Protein AF-A0AAD0PWZ1-F1 (afdb_monomer_lite)

pLDDT: mean 80.79, std 15.27, range [37.44, 96.31]

Structure (mmCIF, N/CA/C/O backbone):
data_AF-A0AAD0PWZ1-F1
#
_entry.id   AF-A0AAD0PWZ1-F1
#
loop_
_atom_site.group_PDB
_atom_site.id
_atom_site.type_symbol
_atom_site.label_atom_id
_atom_site.label_alt_id
_atom_site.label_comp_id
_atom_site.label_asym_id
_atom_site.label_entity_id
_atom_site.label_seq_id
_atom_site.pdbx_PDB_ins_code
_atom_site.Cartn_x
_atom_site.Cartn_y
_atom_site.Cartn_z
_atom_site.occupancy
_atom_site.B_iso_or_equiv
_atom_site.auth_seq_id
_atom_site.auth_comp_id
_atom_site.auth_asym_id
_atom_site.auth_atom_id
_atom_site.pdbx_PDB_model_num
ATOM 1 N N . MET A 1 1 ? -14.816 -9.059 27.750 1.00 37.44 1 MET A N 1
ATOM 2 C CA . MET A 1 1 ? -15.934 -9.443 26.865 1.00 37.44 1 MET A CA 1
ATOM 3 C C . MET A 1 1 ? -15.613 -8.890 25.492 1.00 37.44 1 MET A C 1
ATOM 5 O O . MET A 1 1 ? -15.480 -7.682 25.377 1.00 37.44 1 MET A O 1
ATOM 9 N N . ILE A 1 2 ? -15.360 -9.753 24.509 1.00 38.03 2 ILE A N 1
ATOM 10 C CA . ILE A 1 2 ? -15.121 -9.330 23.123 1.00 38.03 2 ILE A CA 1
ATOM 11 C C . ILE A 1 2 ? -16.500 -9.028 22.530 1.00 38.03 2 ILE A C 1
ATOM 13 O O . ILE A 1 2 ? -17.381 -9.885 22.586 1.00 38.03 2 ILE A O 1
ATOM 17 N N . ASN A 1 3 ? -16.710 -7.793 22.069 1.00 41.69 3 ASN A N 1
ATOM 18 C CA . ASN A 1 3 ? -17.977 -7.338 21.496 1.00 41.69 3 ASN A CA 1
ATOM 19 C C . ASN A 1 3 ? -18.350 -8.236 20.308 1.00 41.69 3 ASN A C 1
ATOM 21 O O . ASN A 1 3 ? -17.586 -8.331 19.351 1.00 41.69 3 ASN A O 1
ATOM 25 N N . GLN A 1 4 ? -19.523 -8.873 20.357 1.00 45.25 4 GLN A N 1
ATOM 26 C CA . GLN A 1 4 ? -20.020 -9.771 19.302 1.00 45.25 4 GLN A CA 1
ATOM 27 C C . GLN A 1 4 ? -20.173 -9.081 17.931 1.00 45.25 4 GLN A C 1
ATOM 29 O O . GLN A 1 4 ? -20.224 -9.770 16.919 1.00 45.25 4 GLN A O 1
ATOM 34 N N . ALA A 1 5 ? -20.164 -7.744 17.883 1.00 45.22 5 ALA A N 1
ATOM 35 C CA . ALA A 1 5 ? -20.107 -6.967 16.644 1.00 45.22 5 ALA A CA 1
ATOM 36 C C . ALA A 1 5 ? -18.787 -7.164 15.866 1.00 45.22 5 ALA A C 1
ATOM 38 O O . ALA A 1 5 ? -18.806 -7.300 14.651 1.00 45.22 5 ALA A O 1
ATOM 39 N N . VAL A 1 6 ? -17.652 -7.301 16.564 1.00 47.53 6 VAL A N 1
ATOM 40 C CA . VAL A 1 6 ? -16.313 -7.377 15.942 1.00 47.53 6 VAL A CA 1
ATOM 41 C C . VAL A 1 6 ? -16.089 -8.702 15.198 1.00 47.53 6 VAL A C 1
ATOM 43 O O . VAL A 1 6 ? -15.320 -8.763 14.244 1.00 47.53 6 VAL A O 1
ATOM 46 N N . ALA A 1 7 ? -16.771 -9.775 15.610 1.00 48.97 7 ALA A N 1
ATOM 47 C CA . ALA A 1 7 ? -16.702 -11.065 14.922 1.00 48.97 7 ALA A CA 1
ATOM 48 C C . ALA A 1 7 ? -17.534 -11.079 13.625 1.00 48.97 7 ALA A C 1
ATOM 50 O O . ALA A 1 7 ? -17.116 -11.682 12.642 1.00 48.97 7 ALA A O 1
ATOM 51 N N . GLY A 1 8 ? -18.671 -10.371 13.603 1.00 49.88 8 GLY A N 1
ATOM 52 C CA . GLY A 1 8 ? -19.544 -10.295 12.427 1.00 49.88 8 GLY A CA 1
ATOM 53 C C . GLY A 1 8 ? -18.910 -9.550 11.250 1.00 49.88 8 GLY A C 1
ATOM 54 O O . GLY A 1 8 ? -19.079 -9.961 10.102 1.00 49.88 8 GLY A O 1
ATOM 55 N N . ASP A 1 9 ? -18.127 -8.507 11.530 1.00 57.03 9 ASP A N 1
ATOM 56 C CA . ASP A 1 9 ? -17.441 -7.732 10.490 1.00 57.03 9 ASP A CA 1
ATOM 57 C C . ASP A 1 9 ? -16.234 -8.479 9.910 1.00 57.03 9 ASP A C 1
ATOM 59 O O . ASP A 1 9 ? -16.000 -8.429 8.703 1.00 57.03 9 ASP A O 1
ATOM 63 N N . ALA A 1 10 ? -15.517 -9.252 10.734 1.00 52.69 10 ALA A N 1
ATOM 64 C CA . ALA A 1 10 ? -14.415 -10.097 10.277 1.00 52.69 10 ALA A CA 1
ATOM 65 C C . ALA A 1 10 ? -14.894 -11.227 9.346 1.00 52.69 10 ALA A C 1
ATOM 67 O O . ALA A 1 10 ? -14.257 -11.493 8.325 1.00 52.69 10 ALA A O 1
ATOM 68 N N . ASP A 1 11 ? -16.031 -11.855 9.657 1.00 60.06 11 ASP A N 1
ATOM 69 C CA . ASP A 1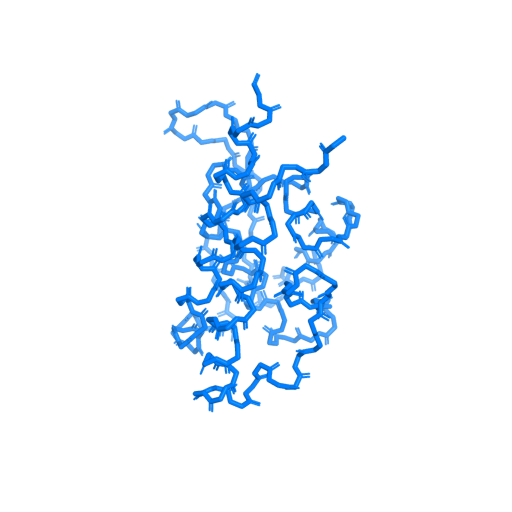 11 ? -16.624 -12.894 8.809 1.00 60.06 11 ASP A CA 1
ATOM 70 C C . ASP A 1 11 ? -17.165 -12.311 7.497 1.00 60.06 11 ASP A C 1
ATOM 72 O O . ASP A 1 11 ? -16.925 -12.868 6.426 1.00 60.06 11 ASP A O 1
ATOM 76 N N . ARG A 1 12 ? -17.817 -11.141 7.547 1.00 63.84 12 ARG A N 1
ATOM 77 C CA . ARG A 1 12 ? -18.295 -10.440 6.346 1.00 63.84 12 ARG A CA 1
ATOM 78 C C . ARG A 1 12 ? -17.143 -10.024 5.435 1.00 63.84 12 ARG A C 1
ATOM 80 O O . ARG A 1 12 ? -17.222 -10.188 4.218 1.00 63.84 12 ARG A O 1
ATOM 87 N N . PHE A 1 13 ? -16.065 -9.524 6.025 1.00 60.75 13 PHE A N 1
ATOM 88 C CA . PHE A 1 13 ? -14.853 -9.166 5.310 1.00 60.75 13 PHE A CA 1
ATOM 89 C C . PHE A 1 13 ? -14.192 -10.387 4.662 1.00 60.75 13 PHE A C 1
ATOM 91 O O . PHE A 1 13 ? -13.802 -10.338 3.497 1.00 60.75 13 PHE A O 1
ATOM 98 N N . LYS A 1 14 ? -14.135 -11.509 5.385 1.00 63.06 14 LYS A N 1
ATOM 99 C CA . LYS A 1 14 ? -13.637 -12.778 4.857 1.00 63.06 14 LYS A CA 1
ATOM 100 C C . LYS A 1 14 ? -14.477 -13.275 3.678 1.00 63.06 14 LYS A C 1
ATOM 102 O O . LYS A 1 14 ? -13.896 -13.659 2.671 1.00 63.06 14 LYS A O 1
ATOM 107 N N . SER A 1 15 ? -15.805 -13.205 3.755 1.00 68.62 15 SER A N 1
ATOM 108 C CA . SER A 1 15 ? -16.682 -13.588 2.640 1.00 68.62 15 SER A CA 1
ATOM 109 C C . SER A 1 15 ? -16.523 -12.675 1.421 1.00 68.62 15 SER A C 1
ATOM 111 O O . SER A 1 15 ? -16.407 -13.171 0.305 1.00 68.62 15 SER A O 1
ATOM 113 N N . MET A 1 16 ? -16.424 -11.353 1.609 1.00 66.25 16 MET A N 1
ATOM 114 C CA . MET A 1 16 ? -16.138 -10.426 0.500 1.00 66.25 16 MET A CA 1
ATOM 115 C C . MET A 1 16 ? -14.775 -10.707 -0.142 1.00 66.25 16 MET A C 1
ATOM 117 O O . MET A 1 16 ? -14.613 -10.629 -1.357 1.00 66.25 16 MET A O 1
ATOM 121 N N . LEU A 1 17 ? -13.781 -11.044 0.674 1.00 63.12 17 LEU A N 1
ATOM 122 C CA . LEU A 1 17 ? -12.450 -11.408 0.213 1.00 63.12 17 LEU A CA 1
ATOM 123 C C . LEU A 1 17 ? -12.450 -12.743 -0.542 1.00 63.12 17 LEU A C 1
ATOM 125 O O . LEU A 1 17 ? -11.755 -12.854 -1.547 1.00 63.12 17 LEU A O 1
ATOM 129 N N . GLU A 1 18 ? -13.240 -13.725 -0.106 1.00 67.56 18 GLU A N 1
ATOM 130 C CA . GLU A 1 18 ? -13.446 -14.994 -0.813 1.00 67.56 18 GLU A CA 1
ATOM 131 C C . GLU A 1 18 ? -14.074 -14.764 -2.200 1.00 67.56 18 GLU A C 1
ATOM 133 O O . GLU A 1 18 ? -13.538 -15.269 -3.186 1.00 67.56 18 GLU A O 1
ATOM 138 N N . GLU A 1 19 ? -15.104 -13.916 -2.308 1.00 67.06 19 GLU A N 1
ATOM 139 C CA . GLU A 1 19 ? -15.718 -13.536 -3.594 1.00 67.06 19 GLU A CA 1
ATOM 140 C C . GLU A 1 19 ? -14.726 -12.825 -4.531 1.00 67.06 19 GLU A C 1
ATOM 142 O O . GLU A 1 19 ? -14.648 -13.127 -5.724 1.00 67.06 19 GLU A O 1
ATOM 147 N N . VAL A 1 20 ? -13.914 -11.901 -4.002 1.00 63.22 20 VAL A N 1
ATOM 148 C CA . VAL A 1 20 ? -12.882 -11.206 -4.790 1.00 63.22 20 VAL A CA 1
ATOM 149 C C . VAL A 1 20 ? -11.784 -12.173 -5.229 1.00 63.22 20 VAL A C 1
ATOM 151 O O . VAL A 1 20 ? -11.316 -12.089 -6.362 1.00 63.22 20 VAL A O 1
ATOM 154 N N . VAL A 1 21 ? -11.353 -13.092 -4.363 1.00 63.56 21 VAL A N 1
ATOM 155 C CA . VAL A 1 21 ? -10.337 -14.104 -4.689 1.00 63.56 21 VAL A CA 1
ATOM 156 C C . VAL A 1 21 ? -10.842 -15.063 -5.769 1.00 63.56 21 VAL A C 1
ATOM 158 O O . VAL A 1 21 ? -10.069 -15.431 -6.657 1.00 63.56 21 VAL A O 1
ATOM 161 N N . GLU A 1 22 ? -12.122 -15.436 -5.724 1.00 63.41 22 GLU A N 1
ATOM 162 C CA . GLU A 1 22 ? -12.770 -16.256 -6.750 1.00 63.41 22 GLU A CA 1
ATO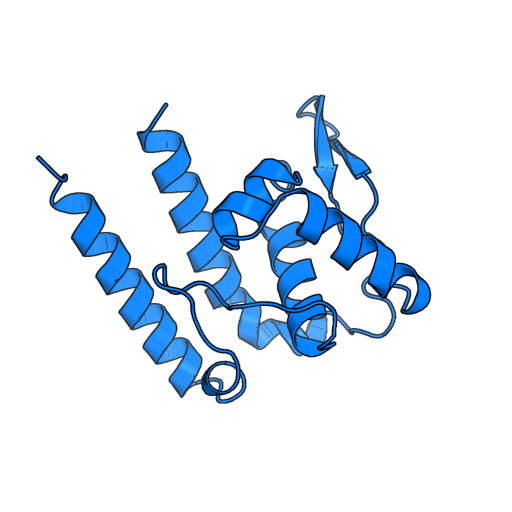M 163 C C . GLU A 1 22 ? -12.866 -15.509 -8.091 1.00 63.41 22 GLU A C 1
ATOM 165 O O . GLU A 1 22 ? -12.515 -16.063 -9.135 1.00 63.41 22 GLU A O 1
ATOM 170 N N . ALA A 1 23 ? -13.235 -14.225 -8.066 1.00 61.53 23 ALA A N 1
ATOM 171 C CA . ALA A 1 23 ? -13.289 -13.374 -9.256 1.00 61.53 23 ALA A CA 1
ATOM 172 C C . ALA A 1 23 ? -11.897 -13.024 -9.822 1.00 61.53 23 ALA A C 1
ATOM 174 O O . ALA A 1 23 ? -11.742 -12.768 -11.020 1.00 61.53 23 ALA A O 1
ATOM 175 N N . HIS A 1 24 ? -10.865 -13.017 -8.975 1.00 61.66 24 HIS A N 1
ATOM 176 C CA . HIS A 1 24 ? -9.524 -12.557 -9.314 1.00 61.66 24 HIS A CA 1
ATOM 177 C C . HIS A 1 24 ? -8.458 -13.512 -8.764 1.00 61.66 24 HIS A C 1
ATOM 179 O O . HIS A 1 24 ? -7.831 -13.269 -7.731 1.00 61.66 24 HIS A O 1
ATOM 185 N N . SER A 1 25 ? -8.143 -14.554 -9.542 1.00 62.47 25 SER A N 1
ATOM 186 C CA . SER A 1 25 ? -7.140 -15.589 -9.223 1.00 62.47 25 SER A CA 1
ATOM 187 C C . SER A 1 25 ? -5.718 -15.073 -8.933 1.00 62.47 25 SER A C 1
ATOM 189 O O . SER A 1 25 ? -4.821 -15.851 -8.617 1.00 62.47 25 SER A O 1
ATOM 191 N N . LEU A 1 26 ? -5.458 -13.775 -9.107 1.00 64.12 26 LEU A N 1
ATOM 192 C CA . LEU A 1 26 ? -4.217 -13.129 -8.685 1.00 64.12 26 LEU A CA 1
ATOM 193 C C . LEU A 1 26 ? -4.142 -12.973 -7.159 1.00 64.12 26 LEU A C 1
ATOM 195 O O . LEU A 1 26 ? -3.043 -13.055 -6.620 1.00 64.12 26 LEU A O 1
ATOM 199 N N . PHE A 1 27 ? -5.267 -12.823 -6.452 1.00 64.25 27 PHE A N 1
ATOM 200 C CA . PHE A 1 27 ? -5.265 -12.719 -4.989 1.00 64.25 27 PHE A CA 1
ATOM 201 C C . PHE A 1 27 ? -5.092 -14.054 -4.286 1.00 64.25 27 PHE A C 1
ATOM 203 O O . PHE A 1 27 ? -4.443 -14.077 -3.254 1.00 64.25 27 PHE A O 1
ATOM 210 N N . SER A 1 28 ? -5.563 -15.175 -4.842 1.00 61.91 28 SER A N 1
ATOM 211 C CA . SER A 1 28 ? -5.248 -16.498 -4.274 1.00 61.91 28 SER A CA 1
ATOM 212 C C . SER A 1 28 ? -3.744 -16.798 -4.291 1.00 61.91 28 SER A C 1
ATOM 214 O O . SER A 1 28 ? -3.263 -17.608 -3.502 1.00 61.91 28 SER A O 1
ATOM 216 N N . ARG A 1 29 ? -2.979 -16.125 -5.166 1.00 70.00 29 ARG A N 1
ATOM 217 C CA . ARG A 1 29 ? -1.508 -16.177 -5.177 1.00 70.00 29 ARG A CA 1
ATOM 218 C C . ARG A 1 29 ? -0.868 -15.309 -4.090 1.00 70.00 29 ARG A C 1
ATOM 220 O O . ARG A 1 29 ? 0.306 -15.512 -3.790 1.00 70.00 29 ARG A O 1
ATOM 227 N N . ILE A 1 30 ? -1.599 -14.350 -3.524 1.00 79.94 30 ILE A N 1
ATOM 228 C CA . ILE A 1 30 ? -1.131 -13.482 -2.444 1.00 79.94 30 ILE A CA 1
ATOM 229 C C . ILE A 1 30 ? -1.681 -14.030 -1.130 1.00 79.94 30 ILE A C 1
ATOM 231 O O . ILE A 1 30 ? -2.883 -14.030 -0.892 1.00 79.94 30 ILE A O 1
ATOM 235 N N . ALA A 1 31 ? -0.794 -14.487 -0.249 1.00 84.25 31 ALA A N 1
ATOM 236 C CA . ALA A 1 31 ? -1.210 -14.939 1.071 1.00 84.25 31 ALA A CA 1
ATOM 237 C C . ALA A 1 31 ? -1.881 -13.797 1.853 1.00 84.25 31 ALA A C 1
ATOM 239 O O . ALA A 1 31 ? -1.475 -12.637 1.762 1.00 84.25 31 ALA A O 1
ATOM 240 N N . LEU A 1 32 ? -2.896 -14.132 2.640 1.00 82.75 32 LEU A N 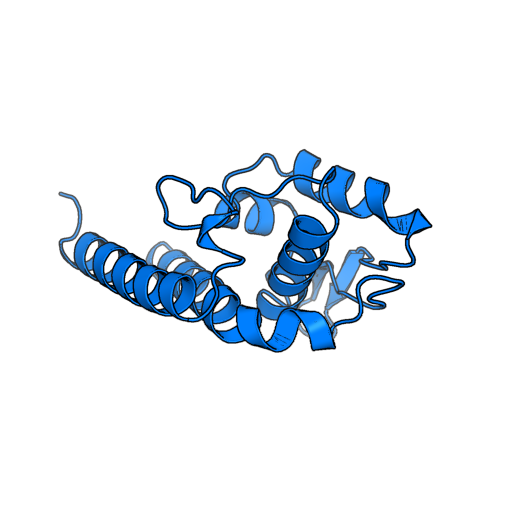1
ATOM 241 C CA . LEU A 1 32 ? -3.609 -13.196 3.504 1.00 82.75 32 LEU A CA 1
ATOM 242 C C . LEU A 1 32 ? -3.141 -13.399 4.948 1.00 82.75 32 LEU A C 1
ATOM 244 O O . LEU A 1 32 ? -2.845 -14.522 5.360 1.00 82.75 32 LEU A O 1
ATOM 248 N N . ASN A 1 33 ? -3.045 -12.321 5.723 1.00 82.25 33 ASN A N 1
ATOM 249 C CA . ASN A 1 33 ? -2.743 -12.415 7.149 1.00 82.25 33 ASN A CA 1
ATOM 250 C C . ASN A 1 33 ? -4.001 -12.788 7.962 1.00 82.25 33 ASN A C 1
ATOM 252 O O . ASN A 1 33 ? -5.094 -12.925 7.417 1.00 82.25 33 ASN A O 1
ATOM 256 N N . ALA A 1 34 ? -3.853 -12.934 9.282 1.00 76.38 34 ALA A N 1
ATOM 257 C CA . ALA A 1 34 ? -4.949 -13.322 10.178 1.00 76.38 34 ALA A CA 1
ATOM 258 C C . ALA A 1 34 ? -6.148 -12.350 10.180 1.00 76.38 34 ALA A C 1
ATOM 260 O O . ALA A 1 34 ? -7.229 -12.731 10.614 1.00 76.38 34 ALA A O 1
ATOM 261 N N . ASN A 1 35 ? -5.967 -11.126 9.676 1.00 72.12 35 ASN A N 1
ATOM 262 C CA . ASN A 1 35 ? -7.007 -10.106 9.560 1.00 72.12 35 ASN A CA 1
ATOM 263 C C . ASN A 1 35 ? -7.605 -10.044 8.141 1.00 72.12 35 ASN A C 1
ATOM 265 O O . ASN A 1 35 ? -8.293 -9.085 7.813 1.00 72.12 35 ASN A O 1
ATOM 269 N N . GLY A 1 36 ? -7.286 -11.007 7.267 1.00 73.94 36 GLY A N 1
ATOM 270 C CA . GLY A 1 36 ? -7.727 -11.019 5.869 1.00 73.94 36 GLY A CA 1
ATOM 271 C C . GLY A 1 36 ? -7.054 -9.955 4.991 1.00 73.94 36 GLY A C 1
ATOM 272 O O . GLY A 1 36 ? -7.523 -9.674 3.894 1.00 73.94 36 GLY A O 1
ATOM 273 N N . VAL A 1 37 ? -5.955 -9.344 5.441 1.00 84.56 37 VAL A N 1
ATOM 274 C CA . VAL A 1 37 ? -5.238 -8.324 4.660 1.00 84.56 37 VAL A CA 1
ATOM 275 C C . VAL A 1 37 ? -4.114 -8.979 3.845 1.00 84.56 37 VAL A C 1
ATOM 277 O O . VAL A 1 37 ? -3.402 -9.832 4.388 1.00 84.56 37 VAL A O 1
ATOM 280 N N . PRO A 1 38 ? -3.898 -8.589 2.572 1.00 87.19 38 PRO A N 1
ATOM 281 C CA . PRO A 1 38 ? -2.793 -9.083 1.753 1.00 87.19 38 PRO A CA 1
ATOM 282 C C . PRO A 1 38 ? -1.425 -8.966 2.434 1.00 87.19 38 PRO A C 1
ATOM 284 O O . PRO A 1 38 ? -1.030 -7.895 2.897 1.00 87.19 38 PRO A O 1
ATOM 287 N N . GLN A 1 39 ? -0.665 -10.061 2.454 1.00 89.81 39 GLN A N 1
ATOM 288 C CA . GLN A 1 39 ? 0.728 -10.070 2.892 1.00 89.81 39 GLN A CA 1
ATOM 289 C C . GLN A 1 39 ? 1.624 -9.555 1.768 1.00 89.81 39 GLN A C 1
ATOM 291 O O . GLN A 1 39 ? 1.954 -10.257 0.810 1.00 89.81 39 GLN A O 1
ATOM 296 N N . LEU A 1 40 ? 2.020 -8.291 1.891 1.00 91.94 40 LEU A N 1
ATOM 297 C CA . LEU A 1 40 ? 2.801 -7.594 0.877 1.00 91.94 40 LEU A CA 1
ATOM 298 C C . LEU A 1 40 ? 4.312 -7.744 1.108 1.00 91.94 40 LEU A C 1
ATOM 300 O O . LEU A 1 40 ? 4.787 -8.012 2.210 1.00 91.94 40 LEU A O 1
ATOM 304 N N . SER A 1 41 ? 5.081 -7.568 0.033 1.00 90.31 41 SER A N 1
ATOM 305 C CA . SER A 1 41 ? 6.544 -7.614 0.042 1.00 90.31 41 SER A CA 1
ATOM 306 C C . SER A 1 41 ? 7.085 -6.662 -1.012 1.00 90.31 41 SER A C 1
ATOM 308 O O . SER A 1 41 ? 6.638 -6.708 -2.156 1.00 90.31 41 SER A O 1
ATOM 310 N N . ALA A 1 42 ? 8.099 -5.866 -0.664 1.00 89.12 42 ALA A N 1
ATOM 311 C CA . ALA A 1 42 ? 8.769 -5.002 -1.633 1.00 89.12 42 ALA A CA 1
ATOM 312 C C . ALA A 1 42 ? 9.478 -5.760 -2.757 1.00 89.12 42 ALA A C 1
ATOM 314 O O . ALA A 1 42 ? 9.757 -5.172 -3.789 1.00 89.12 42 ALA A O 1
ATOM 315 N N . ASN A 1 43 ? 9.752 -7.054 -2.621 1.00 88.81 43 ASN A N 1
ATOM 316 C CA . ASN A 1 43 ? 10.426 -7.788 -3.694 1.00 88.81 43 ASN A CA 1
ATOM 317 C C . ASN A 1 43 ? 9.467 -8.217 -4.818 1.00 88.81 43 ASN A C 1
ATOM 319 O O . ASN A 1 43 ? 9.917 -8.785 -5.809 1.00 88.81 43 ASN A O 1
ATOM 323 N N . ASN A 1 44 ? 8.159 -7.975 -4.673 1.00 87.94 44 ASN A N 1
ATOM 324 C CA . ASN A 1 44 ? 7.158 -8.322 -5.673 1.00 87.94 44 ASN A CA 1
ATOM 325 C C . ASN A 1 44 ? 6.499 -7.050 -6.246 1.00 87.94 44 ASN A C 1
ATOM 327 O O . ASN A 1 44 ? 5.783 -6.361 -5.515 1.00 87.94 44 ASN A O 1
ATOM 331 N N . PRO A 1 45 ? 6.671 -6.759 -7.550 1.00 85.44 45 PRO A N 1
ATOM 332 C CA . PRO A 1 45 ? 6.059 -5.599 -8.192 1.00 85.44 45 PRO A CA 1
ATOM 333 C C . PRO A 1 45 ? 4.528 -5.534 -8.050 1.00 85.44 45 PRO A C 1
ATOM 335 O O . PRO A 1 45 ? 3.972 -4.467 -7.797 1.00 85.44 45 PRO A O 1
ATOM 338 N N . LEU A 1 46 ? 3.831 -6.673 -8.126 1.00 86.12 46 LEU A N 1
ATOM 339 C CA . LEU A 1 46 ? 2.380 -6.715 -7.921 1.00 86.12 46 LEU A CA 1
ATOM 340 C C . LEU A 1 46 ? 2.014 -6.243 -6.507 1.00 86.12 46 LEU A C 1
ATOM 342 O O . LEU A 1 46 ? 1.094 -5.450 -6.332 1.00 86.12 46 LEU A O 1
ATOM 346 N N . HIS A 1 47 ? 2.762 -6.686 -5.493 1.00 91.38 47 HIS A N 1
ATOM 347 C CA . HIS A 1 47 ? 2.501 -6.304 -4.103 1.00 91.38 47 HIS A CA 1
ATOM 348 C C . HIS A 1 47 ? 2.719 -4.805 -3.887 1.00 91.38 47 HIS A C 1
ATOM 350 O O . HIS A 1 47 ? 2.036 -4.200 -3.065 1.00 91.38 47 HIS A O 1
ATOM 356 N N . MET A 1 48 ? 3.642 -4.198 -4.633 1.00 92.69 48 MET A N 1
ATOM 357 C CA . MET A 1 48 ? 3.920 -2.769 -4.539 1.00 92.69 48 MET A CA 1
ATOM 358 C C . MET A 1 48 ? 2.861 -1.900 -5.198 1.00 92.69 48 MET A C 1
ATOM 360 O O . MET A 1 48 ? 2.519 -0.859 -4.642 1.00 92.69 48 MET A O 1
ATOM 364 N N . GLY A 1 49 ? 2.274 -2.345 -6.309 1.00 92.81 49 GLY A N 1
ATOM 365 C CA . GLY A 1 49 ? 1.084 -1.682 -6.841 1.00 92.81 49 GLY A CA 1
ATOM 366 C C . GLY A 1 49 ? -0.107 -1.782 -5.882 1.00 92.81 49 GLY A C 1
ATOM 367 O O . GLY A 1 49 ? -0.800 -0.795 -5.658 1.00 92.81 49 GLY A O 1
ATOM 368 N N . ILE A 1 50 ? -0.287 -2.923 -5.205 1.00 93.25 50 ILE A N 1
ATOM 369 C CA . ILE A 1 50 ? -1.310 -3.057 -4.151 1.00 93.25 50 ILE A CA 1
ATOM 370 C C . ILE A 1 50 ? -0.999 -2.134 -2.965 1.00 93.25 50 ILE A C 1
ATOM 372 O O . ILE A 1 50 ? -1.894 -1.459 -2.463 1.00 93.25 50 ILE A O 1
ATOM 376 N N . PHE A 1 51 ? 0.262 -2.047 -2.533 1.00 95.44 51 PHE A N 1
ATOM 377 C CA . PHE A 1 51 ? 0.683 -1.105 -1.494 1.00 95.44 51 PHE A CA 1
ATOM 378 C C . PHE A 1 51 ? 0.365 0.349 -1.880 1.00 95.44 51 PHE A C 1
ATOM 380 O O . PHE A 1 51 ? -0.143 1.098 -1.048 1.00 95.44 51 PHE A O 1
ATOM 387 N N . ALA A 1 52 ? 0.604 0.739 -3.136 1.00 96.31 52 ALA A N 1
ATOM 388 C CA . ALA A 1 52 ? 0.255 2.066 -3.635 1.00 96.31 52 ALA A CA 1
ATOM 389 C C . ALA A 1 52 ? -1.264 2.320 -3.595 1.00 96.31 52 ALA A C 1
ATOM 391 O O . ALA A 1 52 ? -1.671 3.398 -3.168 1.00 96.31 52 ALA A O 1
ATOM 392 N N . LEU A 1 53 ? -2.106 1.322 -3.905 1.00 95.81 53 LEU A N 1
ATOM 393 C CA . LEU A 1 53 ? -3.561 1.441 -3.718 1.00 95.81 53 LEU A CA 1
ATOM 394 C C . LEU A 1 53 ? -3.944 1.701 -2.254 1.00 95.81 53 LEU A C 1
ATOM 396 O O . LEU A 1 53 ? -4.821 2.520 -1.994 1.00 95.81 53 LEU A O 1
ATOM 400 N N . PHE A 1 54 ? -3.300 1.033 -1.290 1.00 95.88 54 PHE A N 1
ATOM 401 C CA . PHE A 1 54 ? -3.552 1.306 0.131 1.00 95.88 54 PHE A CA 1
ATOM 402 C C . PHE A 1 54 ? -3.217 2.754 0.494 1.00 95.88 54 PHE A C 1
ATOM 404 O O . PHE A 1 54 ? -3.976 3.387 1.222 1.00 95.88 54 PHE A O 1
ATOM 411 N N . VAL A 1 55 ? -2.110 3.293 -0.023 1.00 95.69 55 VAL A N 1
ATOM 412 C CA . VAL A 1 55 ? -1.751 4.703 0.188 1.00 95.69 55 VAL A CA 1
ATOM 413 C C . VAL A 1 55 ? -2.810 5.632 -0.412 1.00 95.69 55 VAL A C 1
ATOM 415 O O . VAL A 1 55 ? -3.264 6.539 0.281 1.00 95.69 55 VAL A O 1
ATOM 418 N N . GLU A 1 56 ? -3.247 5.387 -1.652 1.00 95.19 56 GLU A N 1
ATOM 419 C CA . GLU A 1 56 ? -4.298 6.186 -2.301 1.00 95.19 56 GLU A CA 1
ATOM 420 C C . GLU A 1 56 ? -5.607 6.182 -1.508 1.00 95.19 56 GLU A C 1
ATOM 422 O O . GLU A 1 56 ? -6.163 7.244 -1.231 1.00 95.19 56 GLU A O 1
ATOM 427 N N . TYR A 1 57 ? -6.097 5.001 -1.123 1.00 94.50 57 TYR A N 1
ATOM 428 C CA . TYR A 1 57 ? -7.411 4.877 -0.491 1.00 94.50 57 TYR A CA 1
ATOM 429 C C . TYR A 1 57 ? -7.433 5.280 0.977 1.00 94.50 57 TYR A C 1
ATOM 431 O O . TYR A 1 57 ? -8.466 5.731 1.461 1.00 94.50 57 TYR A O 1
ATOM 439 N N . MET A 1 58 ? -6.306 5.191 1.686 1.00 92.50 58 MET A N 1
ATOM 440 C CA . MET A 1 58 ? -6.219 5.734 3.041 1.00 92.50 58 MET A CA 1
ATOM 441 C C . MET A 1 58 ? -6.191 7.271 3.066 1.00 92.50 58 MET A C 1
ATOM 443 O O . MET A 1 58 ? -6.493 7.855 4.110 1.00 92.50 58 MET A O 1
ATOM 447 N N . GLY A 1 59 ? -5.820 7.936 1.965 1.00 90.44 59 GLY A N 1
ATOM 448 C CA . GLY A 1 59 ? -5.778 9.399 1.866 1.00 90.44 59 GLY A CA 1
ATOM 449 C C . GLY A 1 59 ? -4.962 10.047 2.993 1.00 90.44 59 GLY A C 1
ATOM 450 O O . GLY A 1 59 ? -3.842 9.634 3.291 1.00 90.44 59 GLY A O 1
ATOM 451 N N . ASP A 1 60 ? -5.547 11.019 3.701 1.00 89.06 60 ASP A N 1
ATOM 452 C CA . ASP A 1 60 ? -4.909 11.708 4.838 1.00 89.06 60 ASP A CA 1
ATOM 453 C C . ASP A 1 60 ? -4.504 10.774 5.999 1.00 89.06 60 ASP A C 1
ATOM 455 O O . ASP A 1 60 ? -3.688 11.137 6.856 1.00 89.06 60 ASP A O 1
ATOM 459 N N . TYR A 1 61 ? -5.061 9.559 6.068 1.00 90.06 61 TYR A N 1
ATOM 460 C CA . TYR A 1 61 ? -4.670 8.564 7.064 1.00 90.06 61 TYR A CA 1
ATOM 461 C C . TYR A 1 61 ? -3.408 7.792 6.682 1.00 90.06 61 TYR A C 1
ATOM 463 O O . TYR A 1 61 ? -2.872 7.098 7.552 1.00 90.06 61 TYR A O 1
ATOM 471 N N . ALA A 1 62 ? -2.909 7.915 5.452 1.00 93.56 62 ALA A N 1
ATOM 472 C CA . ALA A 1 62 ? -1.778 7.162 4.921 1.00 93.56 62 ALA A CA 1
ATOM 473 C C . ALA A 1 62 ? -0.427 7.613 5.506 1.00 93.56 62 ALA A C 1
ATOM 475 O O . ALA A 1 62 ? 0.470 8.034 4.795 1.00 93.56 62 ALA A O 1
ATOM 476 N N . ASN A 1 63 ? -0.225 7.532 6.819 1.00 92.25 63 ASN A N 1
ATOM 477 C CA . ASN A 1 63 ? 1.094 7.689 7.439 1.00 92.25 63 ASN A CA 1
ATOM 478 C C . ASN A 1 63 ? 1.693 6.329 7.816 1.00 92.25 63 ASN A C 1
ATOM 480 O O . ASN A 1 63 ? 0.978 5.336 7.943 1.00 92.25 63 ASN A O 1
ATOM 484 N N . ALA A 1 64 ? 3.015 6.282 8.027 1.00 91.19 64 ALA A N 1
ATOM 485 C CA . ALA A 1 64 ? 3.720 5.025 8.294 1.00 91.19 64 ALA A CA 1
ATOM 486 C C . ALA A 1 64 ? 3.122 4.218 9.469 1.00 91.19 64 ALA A C 1
ATOM 488 O O . ALA A 1 64 ? 2.941 3.016 9.298 1.00 91.19 64 ALA A O 1
ATOM 489 N N . PRO A 1 65 ? 2.764 4.818 10.626 1.00 92.06 65 PRO A N 1
ATOM 490 C CA . PRO A 1 65 ? 2.091 4.086 11.702 1.00 92.06 65 PRO A CA 1
ATOM 491 C C . PRO A 1 65 ? 0.736 3.480 11.318 1.00 92.06 65 PRO A C 1
ATOM 493 O O . PRO A 1 65 ? 0.440 2.354 11.709 1.00 92.06 65 PRO A O 1
ATOM 496 N N . ASN A 1 66 ? -0.102 4.209 10.580 1.00 92.62 66 ASN A N 1
ATOM 497 C CA . ASN A 1 66 ? -1.422 3.723 10.183 1.00 92.62 66 ASN A CA 1
ATOM 498 C C . ASN A 1 66 ? -1.326 2.629 9.110 1.00 92.62 66 ASN A C 1
ATOM 500 O O . ASN A 1 66 ? -1.944 1.582 9.272 1.00 92.62 66 ASN A O 1
ATOM 504 N N . LEU A 1 67 ? -0.501 2.830 8.076 1.00 93.81 67 LEU A N 1
ATOM 505 C CA . LEU A 1 67 ? -0.235 1.817 7.045 1.00 93.81 67 LEU A CA 1
ATOM 506 C C . LEU A 1 67 ? 0.320 0.531 7.662 1.00 93.81 67 LEU A C 1
ATOM 508 O O . LEU A 1 67 ? -0.126 -0.561 7.330 1.00 93.81 67 LEU A O 1
ATOM 512 N N . ALA A 1 68 ? 1.246 0.661 8.614 1.00 92.56 68 ALA A N 1
ATOM 513 C CA . ALA A 1 68 ? 1.792 -0.461 9.368 1.00 92.56 68 ALA A CA 1
ATOM 514 C C . ALA A 1 68 ? 0.719 -1.251 10.123 1.00 92.56 68 ALA A C 1
ATOM 516 O O . ALA A 1 68 ? 0.751 -2.478 10.114 1.00 92.56 68 ALA A O 1
ATOM 517 N N . LYS A 1 69 ? -0.244 -0.561 10.747 1.00 91.12 69 LYS A N 1
ATOM 518 C CA . LYS A 1 69 ? -1.365 -1.211 11.438 1.00 91.12 69 LYS A CA 1
ATOM 519 C C . LYS A 1 69 ? -2.273 -1.959 10.465 1.00 91.12 69 LYS A C 1
ATOM 521 O O . LYS A 1 69 ? -2.533 -3.132 10.703 1.00 91.12 69 LYS A O 1
ATOM 526 N N . VAL A 1 70 ? -2.703 -1.313 9.376 1.00 90.69 70 VAL A N 1
ATOM 527 C CA . VAL A 1 70 ? -3.554 -1.945 8.347 1.00 90.69 70 VAL A CA 1
ATOM 528 C C . VAL A 1 70 ? -2.869 -3.181 7.771 1.00 90.69 70 VAL A C 1
ATOM 530 O O . VAL A 1 70 ? -3.428 -4.271 7.767 1.00 90.69 70 VAL A O 1
ATOM 533 N N . LEU A 1 71 ? -1.616 -3.033 7.343 1.00 91.81 71 LEU A N 1
ATOM 534 C CA . LEU A 1 71 ? -0.867 -4.086 6.657 1.00 91.81 71 LEU A CA 1
ATOM 535 C C . LEU A 1 71 ? -0.227 -5.101 7.615 1.00 91.81 71 LEU A C 1
ATOM 537 O O . LEU A 1 71 ? 0.360 -6.081 7.164 1.00 91.81 71 LEU A O 1
ATOM 541 N N . SER A 1 72 ? -0.341 -4.892 8.932 1.00 89.69 72 SER A N 1
ATOM 542 C CA . SER A 1 72 ? 0.291 -5.719 9.970 1.00 89.69 72 SER A CA 1
ATOM 543 C C . SER A 1 72 ? 1.810 -5.877 9.777 1.00 89.69 72 SER A C 1
ATOM 545 O O . SER A 1 72 ? 2.362 -6.972 9.880 1.00 89.69 72 SER A O 1
ATOM 547 N N . VAL A 1 73 ? 2.499 -4.767 9.497 1.00 92.25 73 VAL A N 1
ATOM 548 C CA . VAL A 1 73 ? 3.965 -4.687 9.335 1.00 92.25 73 VAL A CA 1
ATOM 549 C C . VAL A 1 73 ? 4.561 -3.614 10.248 1.00 92.25 73 VAL A C 1
ATOM 551 O O . VAL A 1 73 ? 3.843 -2.865 10.901 1.00 92.25 73 VAL A O 1
ATOM 554 N N . ALA A 1 74 ? 5.890 -3.499 10.310 1.00 93.62 74 ALA A N 1
ATOM 555 C CA . ALA A 1 74 ? 6.534 -2.411 11.045 1.00 93.62 74 ALA A CA 1
ATOM 556 C C . ALA A 1 74 ? 6.441 -1.070 10.275 1.00 93.62 74 ALA A C 1
ATOM 558 O O . ALA A 1 74 ? 6.594 -1.061 9.054 1.00 93.62 74 ALA A O 1
ATOM 559 N N . PRO A 1 75 ? 6.313 0.094 10.947 1.00 93.12 75 PRO A N 1
ATOM 560 C CA . PRO A 1 75 ? 6.296 1.405 10.275 1.00 93.12 75 PRO A CA 1
ATOM 561 C C . PRO A 1 75 ? 7.530 1.691 9.412 1.00 93.12 75 PRO A C 1
ATOM 563 O O . PRO A 1 75 ? 7.433 2.349 8.375 1.00 93.12 75 PRO A O 1
ATOM 566 N N . LEU A 1 76 ? 8.699 1.191 9.825 1.00 94.31 76 LEU A N 1
ATOM 567 C CA . LEU A 1 76 ? 9.930 1.313 9.044 1.00 94.31 76 LEU A CA 1
ATOM 568 C C . LEU A 1 76 ? 9.850 0.523 7.728 1.00 94.31 76 LEU A C 1
ATOM 570 O O . LEU A 1 76 ? 10.380 0.976 6.717 1.00 94.31 76 LEU A O 1
ATOM 574 N N . THR A 1 77 ? 9.139 -0.607 7.717 1.00 94.50 77 THR A N 1
ATOM 575 C CA . THR A 1 77 ? 8.927 -1.429 6.522 1.00 94.50 77 THR A CA 1
ATOM 576 C C . THR A 1 77 ? 8.227 -0.634 5.424 1.00 94.50 77 THR A C 1
ATOM 578 O O . THR A 1 77 ? 8.715 -0.623 4.300 1.00 94.50 77 THR A O 1
ATOM 581 N N . CYS A 1 78 ? 7.167 0.115 5.747 1.00 93.81 78 CYS A N 1
ATOM 582 C CA . CYS A 1 78 ? 6.461 0.949 4.766 1.00 93.81 78 CYS A CA 1
ATOM 583 C C . CYS A 1 78 ? 7.386 2.002 4.131 1.00 93.81 78 CYS A C 1
ATOM 585 O O . CYS A 1 78 ? 7.375 2.187 2.918 1.00 93.81 78 CYS A O 1
ATOM 587 N N . LYS A 1 79 ? 8.236 2.657 4.936 1.00 93.12 79 LYS A N 1
ATOM 588 C CA . LYS A 1 79 ? 9.214 3.639 4.434 1.00 93.12 79 LYS A CA 1
ATOM 589 C C . LYS A 1 79 ? 10.261 2.992 3.527 1.00 93.12 79 LYS A C 1
ATOM 591 O O . LYS A 1 79 ? 10.599 3.543 2.484 1.00 93.12 79 LYS A O 1
ATOM 596 N N . ASN A 1 80 ? 10.756 1.818 3.915 1.00 94.69 80 ASN A N 1
ATOM 597 C CA . ASN A 1 80 ? 11.731 1.073 3.125 1.00 94.69 80 ASN A CA 1
ATOM 598 C C . ASN A 1 80 ? 11.137 0.589 1.798 1.00 94.69 80 ASN A C 1
ATOM 600 O O . ASN A 1 80 ? 11.834 0.610 0.791 1.00 94.69 80 ASN A O 1
ATOM 604 N N . TRP A 1 81 ? 9.866 0.182 1.784 1.00 95.00 81 TRP A N 1
ATOM 605 C CA . TRP A 1 81 ? 9.169 -0.227 0.565 1.00 95.00 81 TRP A CA 1
ATOM 606 C C . TRP A 1 81 ? 9.014 0.924 -0.426 1.00 95.00 81 TRP A C 1
ATOM 608 O O . TRP A 1 81 ? 9.299 0.729 -1.601 1.00 95.00 81 TRP A O 1
ATOM 618 N N . ILE A 1 82 ? 8.648 2.123 0.041 1.00 93.31 82 ILE A N 1
ATOM 619 C CA . ILE A 1 82 ? 8.610 3.325 -0.809 1.00 93.31 82 ILE A CA 1
ATOM 620 C C . ILE A 1 82 ? 9.991 3.562 -1.431 1.00 93.31 82 ILE A C 1
ATOM 622 O O . ILE A 1 82 ? 10.122 3.584 -2.652 1.00 93.31 82 ILE A O 1
ATOM 626 N N . LYS A 1 83 ? 11.039 3.622 -0.598 1.00 92.69 83 LYS A N 1
ATOM 627 C CA . LYS A 1 83 ? 12.413 3.871 -1.055 1.00 92.69 83 LYS A CA 1
ATOM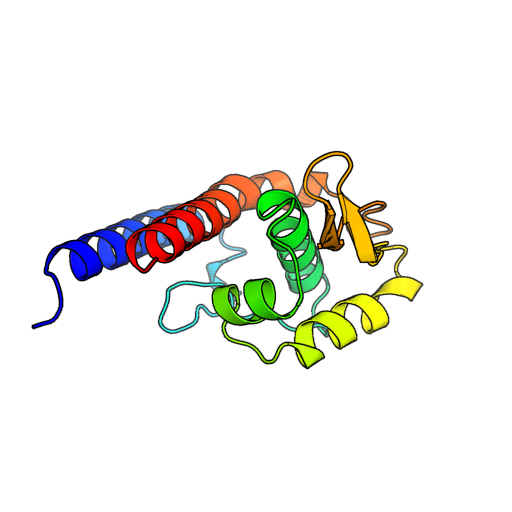 628 C C . LYS A 1 83 ? 12.925 2.812 -2.038 1.00 92.69 83 LYS A C 1
ATOM 630 O O . LYS A 1 83 ? 13.636 3.137 -2.982 1.00 92.69 83 LYS A O 1
ATOM 635 N N . ALA A 1 84 ? 12.575 1.543 -1.827 1.00 91.88 84 ALA A N 1
ATOM 636 C CA . ALA A 1 84 ? 12.995 0.445 -2.697 1.00 91.88 84 ALA A CA 1
ATOM 637 C C . ALA A 1 84 ? 12.440 0.563 -4.127 1.00 91.88 84 ALA A C 1
ATOM 639 O O . ALA A 1 84 ? 12.989 -0.049 -5.040 1.00 91.88 84 ALA A O 1
ATOM 640 N N . HIS A 1 85 ? 11.380 1.354 -4.324 1.00 91.81 85 HIS A N 1
ATOM 641 C CA . HIS A 1 85 ? 10.655 1.451 -5.591 1.00 91.81 85 HIS A CA 1
ATOM 642 C C . HIS A 1 85 ? 10.683 2.824 -6.251 1.00 91.81 85 HIS A C 1
ATOM 644 O O . HIS A 1 85 ? 10.146 2.965 -7.348 1.00 91.81 85 HIS A O 1
ATOM 650 N N . GLU A 1 86 ? 11.400 3.790 -5.674 1.00 90.19 86 GLU A N 1
ATOM 651 C CA . GLU A 1 86 ? 11.643 5.105 -6.287 1.00 90.19 86 GLU A CA 1
ATOM 652 C C . GLU A 1 86 ? 12.267 4.970 -7.687 1.00 90.19 86 GLU A C 1
ATOM 654 O O . GLU A 1 86 ? 11.850 5.638 -8.630 1.00 90.19 86 GLU A O 1
ATOM 659 N N . ALA A 1 87 ? 13.206 4.030 -7.866 1.00 89.75 87 ALA A N 1
ATOM 660 C CA . ALA A 1 87 ? 13.847 3.769 -9.160 1.00 89.75 87 ALA A CA 1
ATOM 661 C C . ALA A 1 87 ? 12.881 3.235 -10.238 1.00 89.75 87 ALA A C 1
ATOM 663 O O . ALA A 1 87 ? 13.186 3.309 -11.426 1.00 89.75 87 ALA A O 1
ATOM 664 N N . SER A 1 88 ? 11.712 2.722 -9.838 1.00 89.06 88 SER A N 1
ATOM 665 C CA . SER A 1 88 ? 10.652 2.279 -10.756 1.00 89.06 88 SER A CA 1
ATOM 666 C C . SER A 1 88 ? 9.729 3.427 -11.196 1.00 89.06 88 SER A C 1
ATOM 668 O O . SER A 1 88 ? 8.726 3.189 -11.870 1.00 89.06 88 SER A O 1
ATOM 670 N N . GLY A 1 89 ? 10.025 4.665 -10.781 1.00 90.75 89 GLY A N 1
ATOM 671 C CA . GLY A 1 89 ? 9.203 5.849 -11.042 1.00 90.75 89 GLY A CA 1
ATOM 672 C C . GLY A 1 89 ? 7.932 5.932 -10.191 1.00 90.75 89 GLY A C 1
ATOM 673 O O . GLY A 1 89 ? 7.079 6.777 -10.463 1.00 90.75 89 GLY A O 1
ATOM 674 N N . LEU A 1 90 ? 7.783 5.047 -9.196 1.00 93.56 90 LEU A N 1
ATOM 675 C CA . LEU A 1 90 ? 6.717 5.123 -8.202 1.00 93.56 90 LEU A CA 1
ATOM 676 C C . LEU A 1 90 ? 7.064 6.242 -7.217 1.00 93.56 90 LEU A C 1
ATOM 678 O O . LEU A 1 90 ? 8.024 6.131 -6.456 1.00 93.56 90 LEU A O 1
ATOM 682 N N . GLU A 1 91 ? 6.278 7.313 -7.228 1.00 94.56 91 GLU A N 1
ATOM 683 C CA . GLU A 1 91 ? 6.512 8.484 -6.386 1.00 94.56 91 GLU A CA 1
ATOM 684 C C . GLU A 1 91 ? 5.460 8.550 -5.289 1.00 94.56 91 GLU A C 1
ATOM 686 O O . GLU A 1 91 ? 4.284 8.811 -5.550 1.00 94.56 91 GLU A O 1
ATOM 691 N N . ILE A 1 92 ? 5.902 8.333 -4.050 1.00 94.69 92 ILE A N 1
ATOM 692 C CA . ILE A 1 92 ? 5.060 8.417 -2.855 1.00 94.69 92 ILE A CA 1
ATOM 693 C C . ILE A 1 92 ? 5.724 9.363 -1.841 1.00 94.69 92 ILE A C 1
ATOM 695 O O . ILE A 1 92 ? 6.305 8.913 -0.846 1.00 94.69 92 ILE A O 1
ATOM 699 N N . PRO A 1 93 ? 5.734 10.684 -2.104 1.00 92.38 93 PRO A N 1
ATOM 700 C CA . PRO A 1 93 ? 6.314 11.653 -1.186 1.00 92.38 93 PRO A CA 1
ATOM 701 C C . PRO A 1 93 ? 5.549 11.736 0.135 1.00 92.38 93 PRO A C 1
ATOM 703 O O . PRO A 1 93 ? 4.354 11.454 0.233 1.00 92.38 93 PRO A O 1
ATOM 706 N N . TRP A 1 94 ? 6.261 12.209 1.155 1.00 89.69 94 TRP A N 1
ATOM 707 C CA . TRP A 1 94 ? 5.661 12.679 2.395 1.00 89.69 94 TRP A CA 1
ATOM 708 C C . TRP A 1 94 ? 5.139 14.102 2.186 1.00 89.69 94 TRP A C 1
ATOM 710 O O . TRP A 1 94 ? 5.921 15.025 1.949 1.00 89.69 94 TRP A O 1
ATOM 720 N N . THR A 1 95 ? 3.826 14.279 2.252 1.00 87.38 95 THR A N 1
ATOM 721 C CA . THR A 1 95 ? 3.140 15.547 2.012 1.00 87.38 95 THR A CA 1
ATOM 722 C C . THR A 1 95 ? 2.426 16.017 3.277 1.00 87.38 95 THR A C 1
ATOM 724 O O . THR A 1 95 ? 2.177 15.253 4.209 1.00 87.38 95 THR A O 1
ATOM 727 N N . PHE A 1 96 ? 2.122 17.312 3.336 1.00 79.62 96 PHE A N 1
ATOM 728 C CA . PHE A 1 96 ? 1.197 17.864 4.320 1.00 79.62 96 PHE A CA 1
ATOM 729 C C . PHE A 1 96 ? -0.120 18.135 3.606 1.00 79.62 96 PHE A C 1
ATOM 731 O O . PHE A 1 96 ? -0.145 18.878 2.621 1.00 79.62 96 PHE A O 1
ATOM 738 N N . GLY A 1 97 ? -1.203 17.521 4.083 1.00 64.00 97 GLY A N 1
ATOM 739 C CA . GLY A 1 97 ? -2.509 17.660 3.452 1.00 64.00 97 GLY A CA 1
ATOM 740 C C . GLY A 1 97 ? -2.962 19.113 3.378 1.00 64.00 97 GLY A C 1
ATOM 741 O O . GLY A 1 97 ? -2.892 19.850 4.367 1.00 64.00 97 GLY A O 1
ATOM 742 N N . LYS A 1 98 ? -3.474 19.523 2.211 1.00 56.72 98 LYS A N 1
ATOM 743 C CA . LYS A 1 98 ? -4.191 20.794 2.059 1.00 56.72 98 LYS A CA 1
ATOM 744 C C . LYS A 1 98 ? -5.526 20.686 2.804 1.00 56.72 98 LYS A C 1
ATOM 746 O O . LYS A 1 98 ? -6.524 20.286 2.224 1.00 56.72 98 LYS A O 1
ATOM 751 N N . GLY A 1 99 ? -5.532 21.013 4.095 1.00 56.66 99 GLY A N 1
ATOM 752 C CA . GLY A 1 99 ? -6.747 21.095 4.918 1.00 56.66 99 GLY A CA 1
ATOM 753 C C . GLY A 1 99 ? -6.696 20.308 6.227 1.00 56.66 99 GLY A C 1
ATOM 754 O O . GLY A 1 99 ? -7.297 20.740 7.205 1.00 56.66 99 GLY A O 1
ATOM 755 N N . THR A 1 100 ? -5.936 19.211 6.298 1.00 61.44 100 THR A N 1
ATOM 756 C CA . THR A 1 100 ? -5.839 18.386 7.518 1.00 61.44 100 THR A CA 1
ATOM 757 C C . THR A 1 100 ? -4.652 18.747 8.410 1.00 61.44 100 THR A C 1
ATOM 759 O O . THR A 1 100 ? -4.644 18.363 9.579 1.00 61.44 100 THR A O 1
ATOM 762 N N . ASN A 1 101 ? -3.644 19.467 7.886 1.00 68.50 101 ASN A N 1
ATOM 763 C CA . ASN A 1 101 ? -2.353 19.733 8.547 1.00 68.50 101 ASN A CA 1
ATOM 764 C C . ASN A 1 101 ? -1.649 18.468 9.078 1.00 68.50 101 ASN A C 1
ATOM 766 O O . ASN A 1 101 ? -0.705 18.554 9.867 1.00 68.50 101 ASN A O 1
ATOM 770 N N . ARG A 1 102 ? -2.088 17.280 8.651 1.00 75.50 102 ARG A N 1
ATOM 771 C CA . ARG A 1 102 ? -1.507 16.008 9.059 1.00 75.50 102 ARG A CA 1
ATOM 772 C C . ARG A 1 102 ? -0.564 15.535 7.965 1.00 75.50 102 ARG A C 1
ATOM 774 O O . ARG A 1 102 ? -0.957 15.500 6.795 1.00 75.50 102 ARG A O 1
ATOM 781 N N . PRO A 1 103 ? 0.673 15.187 8.330 1.00 85.81 103 PRO A N 1
ATOM 782 C CA . PRO A 1 103 ? 1.598 14.662 7.360 1.00 85.81 103 PRO A CA 1
ATOM 783 C C . PRO A 1 103 ? 1.209 13.226 6.977 1.00 85.81 103 PRO A C 1
ATOM 785 O O . PRO A 1 103 ? 0.949 12.391 7.852 1.00 85.81 103 PRO A O 1
ATOM 788 N N . HIS A 1 104 ? 1.161 12.951 5.679 1.00 91.88 104 HIS A N 1
ATOM 789 C CA . HIS A 1 104 ? 0.780 11.659 5.114 1.00 91.88 104 HIS A CA 1
ATOM 790 C C . HIS A 1 104 ? 1.582 11.355 3.843 1.00 91.88 104 HIS A C 1
ATOM 792 O O . HIS A 1 104 ? 2.342 12.182 3.349 1.00 91.88 104 HIS A O 1
ATOM 798 N N . PHE A 1 105 ? 1.460 10.130 3.351 1.00 94.06 105 PHE A N 1
ATOM 799 C CA . PHE A 1 105 ? 1.990 9.691 2.073 1.00 94.06 105 PHE A CA 1
ATOM 800 C C . PHE A 1 105 ? 0.933 9.875 0.997 1.00 94.06 105 PHE A C 1
ATOM 802 O O . PHE A 1 105 ? -0.217 9.497 1.192 1.00 94.06 105 PHE A O 1
ATOM 809 N N . GLU A 1 106 ? 1.334 10.404 -0.149 1.00 93.81 106 GLU A N 1
ATOM 810 C CA . GLU A 1 106 ? 0.439 10.615 -1.282 1.00 93.81 106 GLU A CA 1
ATOM 811 C C . GLU A 1 106 ? 1.069 10.008 -2.530 1.00 93.81 106 GLU A C 1
ATOM 813 O O . GLU A 1 106 ? 2.239 10.266 -2.801 1.00 93.81 106 GLU A O 1
ATOM 818 N N . VAL A 1 107 ? 0.320 9.218 -3.300 1.00 94.88 107 VAL A N 1
ATOM 819 C CA . VAL A 1 107 ? 0.818 8.700 -4.580 1.00 94.88 107 VAL A CA 1
ATOM 820 C C . VAL A 1 107 ? 0.757 9.817 -5.624 1.00 94.88 107 VAL A C 1
ATOM 822 O O . VAL A 1 107 ? -0.318 10.322 -5.940 1.00 94.88 107 VAL A O 1
ATOM 825 N N . LYS A 1 108 ? 1.915 10.224 -6.154 1.00 94.00 108 LYS A N 1
ATOM 826 C CA . LYS A 1 108 ? 2.039 11.253 -7.206 1.00 94.00 108 LYS A CA 1
ATOM 827 C C . LYS A 1 108 ? 2.262 10.674 -8.593 1.00 94.00 108 LYS A C 1
ATOM 829 O O . LYS A 1 108 ? 1.814 11.254 -9.576 1.00 94.00 108 LYS A O 1
ATOM 834 N N . SER A 1 109 ? 2.935 9.534 -8.667 1.00 95.00 109 SER A N 1
ATOM 835 C CA . SER A 1 109 ? 3.207 8.826 -9.911 1.00 95.00 109 SER A CA 1
ATOM 836 C C . SER A 1 109 ? 3.195 7.335 -9.644 1.00 95.00 109 SER A C 1
ATOM 838 O O . SER A 1 109 ? 3.752 6.882 -8.648 1.00 95.00 109 SER A O 1
ATOM 840 N N . TRP A 1 110 ? 2.602 6.578 -10.563 1.00 94.94 110 TRP A N 1
ATOM 841 C CA . TRP A 1 110 ? 2.630 5.116 -10.559 1.00 94.94 110 TRP A CA 1
ATOM 842 C C . TRP A 1 110 ? 3.855 4.536 -11.266 1.00 94.94 110 TRP A C 1
ATOM 844 O O . TRP A 1 110 ? 4.070 3.328 -11.205 1.00 94.94 110 TRP A O 1
ATOM 854 N N . GLY A 1 111 ? 4.653 5.362 -11.946 1.00 92.00 111 GLY A N 1
ATOM 855 C CA . GLY A 1 111 ? 5.796 4.896 -12.726 1.00 92.00 111 GLY A CA 1
ATOM 856 C C . GLY A 1 111 ? 5.425 3.735 -13.650 1.00 92.00 111 GLY A C 1
ATOM 857 O O . GLY A 1 111 ? 4.406 3.769 -14.342 1.00 92.00 111 GLY A O 1
ATOM 858 N N . PHE A 1 112 ? 6.226 2.670 -13.618 1.00 87.81 112 PHE A N 1
ATOM 859 C CA . PHE A 1 112 ? 6.019 1.483 -14.455 1.00 87.81 112 PHE A CA 1
ATOM 860 C C . PHE A 1 112 ? 4.878 0.558 -14.004 1.00 87.81 112 PHE A C 1
ATOM 862 O O . PHE A 1 112 ? 4.567 -0.397 -14.713 1.00 87.81 112 PHE A O 1
ATOM 869 N N . TYR A 1 113 ? 4.245 0.812 -12.855 1.00 85.50 113 TYR A N 1
ATOM 870 C CA . TYR A 1 113 ? 3.215 -0.077 -12.312 1.00 85.50 113 TYR A CA 1
ATOM 871 C C . TYR A 1 113 ? 1.890 -0.017 -13.081 1.00 85.50 113 TYR A C 1
ATOM 873 O O . TYR A 1 113 ? 1.162 -0.999 -13.059 1.00 85.50 113 TYR A O 1
ATOM 881 N N . ASN A 1 114 ? 1.600 1.081 -13.791 1.00 86.19 114 ASN A N 1
ATOM 882 C CA . ASN A 1 114 ? 0.325 1.349 -14.472 1.00 86.19 114 ASN A CA 1
ATOM 883 C C . ASN A 1 114 ? -0.913 1.110 -13.577 1.00 86.19 114 ASN A C 1
ATOM 885 O O . ASN A 1 114 ? -1.413 -0.006 -13.439 1.00 86.19 114 ASN A O 1
ATOM 889 N N . ARG A 1 115 ? -1.453 2.195 -13.010 1.00 91.50 115 ARG A N 1
ATOM 890 C CA . ARG A 1 115 ? -2.607 2.187 -12.097 1.00 91.50 115 ARG A CA 1
ATOM 891 C C . ARG A 1 115 ? -3.820 1.396 -12.606 1.00 91.50 115 ARG A C 1
ATOM 893 O O . ARG A 1 115 ? -4.521 0.785 -11.799 1.00 91.50 115 ARG A O 1
ATOM 900 N N . GLU A 1 116 ? -4.076 1.403 -13.911 1.00 89.50 116 GLU A N 1
ATOM 901 C CA . GLU A 1 116 ? -5.251 0.755 -14.509 1.00 89.50 116 GLU A CA 1
ATOM 902 C C . GLU A 1 116 ? -5.211 -0.774 -14.370 1.00 89.50 116 GLU A C 1
ATOM 904 O O . GLU A 1 116 ? -6.245 -1.410 -14.173 1.00 89.50 116 GLU A O 1
ATOM 909 N N . CYS A 1 117 ? -4.012 -1.371 -14.359 1.00 85.75 117 CYS A N 1
ATOM 910 C CA . CYS A 1 117 ? -3.824 -2.810 -14.144 1.00 85.75 117 CYS A CA 1
ATOM 911 C C . CYS A 1 117 ? -4.348 -3.290 -12.781 1.00 85.75 117 CYS A C 1
ATOM 913 O O . CYS A 1 117 ? -4.578 -4.484 -12.591 1.00 85.75 117 CYS A O 1
ATOM 915 N N . PHE A 1 118 ? -4.525 -2.365 -11.836 1.00 87.94 118 PHE A N 1
ATOM 916 C CA . PHE A 1 118 ? -4.964 -2.635 -10.475 1.00 87.94 118 PHE A CA 1
ATOM 917 C C . PHE A 1 118 ? -6.441 -2.286 -10.229 1.00 87.94 118 PHE A C 1
ATOM 919 O O . PHE A 1 118 ? -6.927 -2.545 -9.132 1.00 87.94 118 PHE A O 1
ATOM 926 N N . GLU A 1 119 ? -7.184 -1.766 -11.217 1.00 87.50 119 GLU A N 1
ATOM 927 C CA . GLU A 1 119 ? -8.630 -1.494 -11.085 1.00 87.50 119 GLU A CA 1
ATOM 928 C C . GLU A 1 119 ? -9.445 -2.691 -10.565 1.00 87.50 119 GLU A C 1
ATOM 930 O O . GLU A 1 119 ? -10.263 -2.499 -9.665 1.00 87.50 119 GLU A O 1
ATOM 935 N N . PRO A 1 120 ? -9.195 -3.943 -11.000 1.00 83.31 120 PRO A N 1
ATOM 936 C CA . PRO A 1 120 ? -9.922 -5.094 -10.460 1.00 83.31 120 PRO A CA 1
ATOM 937 C C . PRO A 1 120 ? -9.711 -5.316 -8.949 1.00 83.31 120 PR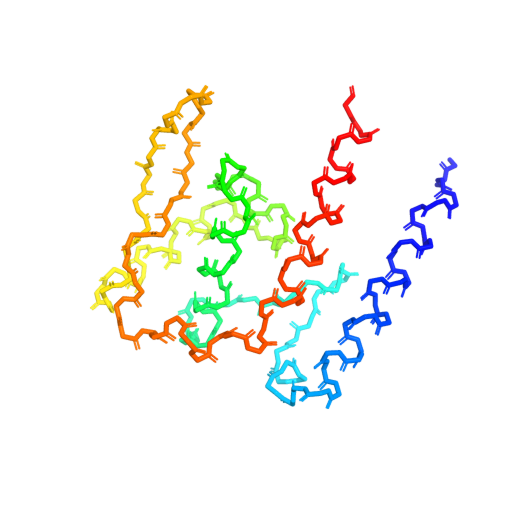O A C 1
ATOM 939 O O . PRO A 1 120 ? -10.522 -5.952 -8.288 1.00 83.31 120 PRO A O 1
ATOM 942 N N . ILE A 1 121 ? -8.618 -4.789 -8.387 1.00 82.00 121 ILE A N 1
ATOM 943 C CA . ILE A 1 121 ? -8.222 -4.952 -6.979 1.00 82.00 121 ILE A CA 1
ATOM 944 C C . ILE A 1 121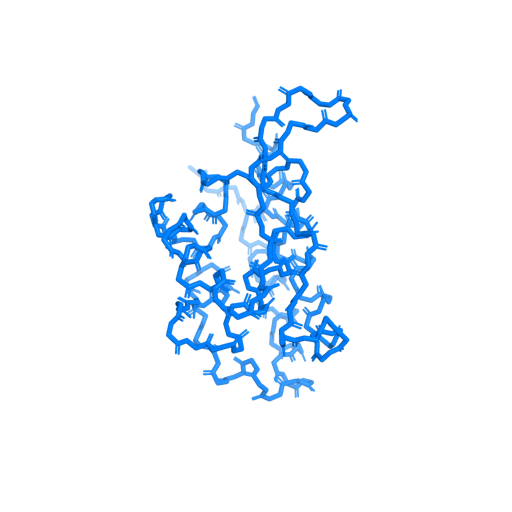 ? -8.805 -3.851 -6.083 1.00 82.00 121 ILE A C 1
ATOM 946 O O . ILE A 1 121 ? -8.922 -4.021 -4.866 1.00 82.00 121 ILE A O 1
ATOM 950 N N . VAL A 1 122 ? -9.199 -2.727 -6.682 1.00 88.81 122 VAL A N 1
ATOM 951 C CA . VAL A 1 122 ? -9.691 -1.537 -5.984 1.00 88.81 122 VAL A CA 1
ATOM 952 C C . VAL A 1 122 ? -10.836 -1.830 -5.006 1.00 88.81 122 VAL A C 1
ATOM 954 O O . VAL A 1 122 ? -10.729 -1.367 -3.867 1.00 88.81 122 VAL A O 1
ATOM 957 N N . PRO A 1 123 ? -11.906 -2.571 -5.373 1.00 84.69 123 PRO A N 1
ATOM 958 C CA . PRO A 1 123 ? -13.041 -2.779 -4.472 1.00 84.69 123 PRO A CA 1
ATOM 959 C C . PRO A 1 123 ? -12.633 -3.456 -3.165 1.00 84.69 123 PRO A C 1
ATOM 961 O O . PRO A 1 123 ? -13.102 -3.068 -2.097 1.00 84.69 123 PRO A O 1
ATOM 964 N N . LEU A 1 124 ? -11.704 -4.412 -3.241 1.00 82.44 124 LEU A N 1
ATOM 965 C CA . LEU A 1 124 ? -11.200 -5.082 -2.054 1.00 82.44 124 LEU A CA 1
ATOM 966 C C . LEU A 1 124 ? -10.389 -4.132 -1.185 1.00 82.44 124 LEU A C 1
ATOM 968 O O . LEU A 1 124 ? -10.692 -4.016 -0.005 1.00 82.44 124 LEU A O 1
ATOM 972 N N . VAL A 1 125 ? -9.390 -3.442 -1.753 1.00 89.44 125 VAL A N 1
ATOM 973 C CA . VAL A 1 125 ? -8.541 -2.511 -0.984 1.00 89.44 125 VAL A CA 1
ATOM 974 C C . VAL A 1 125 ? -9.394 -1.457 -0.279 1.00 89.44 125 VAL A C 1
ATOM 976 O O . VAL A 1 125 ? -9.155 -1.188 0.896 1.00 89.44 125 VAL A O 1
ATOM 979 N N . ARG A 1 126 ? -10.421 -0.922 -0.953 1.00 89.75 126 ARG A N 1
ATOM 980 C CA . ARG A 1 126 ? -11.394 -0.009 -0.337 1.00 89.75 126 ARG A CA 1
ATOM 981 C C . ARG A 1 126 ? -12.108 -0.647 0.847 1.00 89.75 126 ARG A C 1
ATOM 983 O O . ARG A 1 126 ? -12.049 -0.083 1.928 1.00 89.75 126 ARG A O 1
ATOM 990 N N . ALA A 1 127 ? -12.681 -1.840 0.680 1.00 84.25 127 ALA A N 1
ATOM 991 C CA . ALA A 1 127 ? -13.358 -2.540 1.772 1.00 84.25 127 ALA A CA 1
ATOM 992 C C . ALA A 1 127 ? -12.437 -2.766 2.989 1.00 84.25 127 ALA A C 1
ATOM 994 O O . ALA A 1 127 ? -12.878 -2.601 4.124 1.00 84.25 127 ALA A O 1
ATOM 995 N N . ILE A 1 128 ? -11.150 -3.083 2.769 1.00 86.06 128 ILE A N 1
ATOM 996 C CA . ILE A 1 128 ? -10.162 -3.226 3.858 1.00 86.06 128 ILE A CA 1
ATOM 997 C C . ILE A 1 128 ? -9.956 -1.891 4.585 1.00 86.06 128 ILE A C 1
ATOM 999 O O . ILE A 1 128 ? -9.924 -1.839 5.816 1.00 86.06 128 ILE A O 1
ATOM 1003 N N . VAL A 1 129 ? -9.755 -0.816 3.819 1.00 89.62 129 VAL A N 1
ATOM 1004 C CA . VAL A 1 129 ? -9.474 0.516 4.361 1.00 89.62 129 VAL A CA 1
ATOM 1005 C C . VAL A 1 129 ? -10.685 1.068 5.108 1.00 89.62 129 VAL A C 1
ATOM 1007 O O . VAL A 1 129 ? -10.513 1.552 6.224 1.00 89.62 129 VAL A O 1
ATOM 1010 N N . ASP A 1 130 ? -11.882 0.952 4.538 1.00 87.69 130 ASP A N 1
ATOM 1011 C CA . ASP A 1 130 ? -13.128 1.445 5.126 1.00 87.69 130 ASP A CA 1
ATOM 1012 C C . ASP A 1 130 ? -13.397 0.758 6.473 1.00 87.69 130 ASP A C 1
ATOM 1014 O O . ASP A 1 130 ? -13.513 1.440 7.492 1.00 87.69 130 ASP A O 1
ATOM 1018 N N . ALA A 1 131 ? -13.337 -0.579 6.519 1.00 83.75 131 ALA A N 1
ATOM 1019 C CA . ALA A 1 131 ? -13.499 -1.342 7.760 1.00 83.75 131 ALA A CA 1
ATOM 1020 C C . ALA A 1 131 ? -12.445 -0.967 8.819 1.00 83.75 131 ALA A C 1
ATOM 1022 O O . ALA A 1 131 ? -12.737 -0.857 10.012 1.00 83.75 131 ALA A O 1
ATOM 1023 N N . TRP A 1 132 ? -11.197 -0.725 8.403 1.00 87.12 132 TRP A N 1
ATOM 1024 C CA . TRP A 1 132 ? -10.157 -0.281 9.329 1.00 87.12 132 TRP A CA 1
ATOM 1025 C C . TRP A 1 132 ? -10.410 1.132 9.875 1.00 87.12 132 TRP A C 1
ATOM 1027 O O . TRP A 1 132 ? -10.148 1.382 11.055 1.00 87.12 132 TRP A O 1
ATOM 1037 N N . ILE A 1 133 ? -10.893 2.063 9.044 1.00 85.06 133 ILE A N 1
ATOM 1038 C CA . ILE A 1 133 ? -11.239 3.426 9.473 1.00 85.06 133 ILE A CA 1
ATOM 1039 C C . ILE A 1 133 ? -12.405 3.381 10.468 1.00 85.06 133 ILE A C 1
ATOM 1041 O O . ILE A 1 133 ? -12.322 4.036 11.508 1.00 85.06 133 ILE A O 1
ATOM 1045 N N . GLU A 1 134 ? -13.442 2.591 10.188 1.00 83.19 134 GLU A N 1
ATOM 1046 C CA . GLU A 1 134 ? -14.594 2.389 11.075 1.00 83.19 134 GLU A CA 1
ATOM 1047 C C . GLU A 1 134 ? -14.147 1.858 12.445 1.00 83.19 134 GLU A C 1
ATOM 1049 O O . GLU A 1 134 ? -14.324 2.537 13.458 1.00 83.19 134 GLU A O 1
ATOM 1054 N N . HIS A 1 135 ? -13.411 0.741 12.479 1.00 76.25 135 HIS A N 1
ATOM 1055 C CA . HIS A 1 135 ? -12.882 0.187 13.730 1.00 76.25 135 HIS A CA 1
ATOM 1056 C C . HIS A 1 135 ? -11.957 1.142 14.489 1.00 76.25 135 HIS A C 1
ATOM 1058 O O . HIS A 1 135 ? -11.863 1.092 15.719 1.00 76.25 135 HIS A O 1
ATOM 1064 N N . LYS A 1 136 ? -11.216 1.998 13.782 1.00 72.19 136 LYS A N 1
ATOM 1065 C CA . LYS A 1 136 ? -10.353 2.990 14.421 1.00 72.19 136 LYS A CA 1
ATOM 1066 C C . LYS A 1 136 ? -11.163 4.087 15.111 1.00 72.19 136 LYS A C 1
ATOM 1068 O O . LYS A 1 136 ? -10.731 4.541 16.168 1.00 72.19 136 LYS A O 1
ATOM 1073 N N . ASN A 1 137 ? -12.280 4.508 14.523 1.00 68.12 137 ASN A N 1
ATOM 1074 C CA . ASN A 1 137 ? -13.143 5.547 15.082 1.00 68.12 137 ASN A CA 1
ATOM 1075 C C . ASN A 1 137 ? -13.971 5.029 16.269 1.00 68.12 137 ASN A C 1
ATOM 1077 O O . ASN A 1 137 ? -14.181 5.782 17.210 1.00 68.12 137 ASN A O 1
ATOM 1081 N N . ASP A 1 138 ? -14.345 3.747 16.281 1.00 58.34 138 ASP A N 1
ATOM 1082 C CA . ASP A 1 138 ? -15.084 3.124 17.396 1.00 58.34 138 ASP A CA 1
ATOM 1083 C C . ASP A 1 138 ? -14.257 2.956 18.685 1.00 58.34 138 ASP A C 1
ATOM 1085 O O . ASP A 1 138 ? -14.807 2.752 19.767 1.00 58.34 138 ASP A O 1
ATOM 1089 N N . ASN A 1 139 ? -12.926 3.009 18.580 1.00 49.78 139 ASN A N 1
ATOM 1090 C CA . ASN A 1 139 ? -11.993 2.850 19.700 1.00 49.78 139 ASN A CA 1
ATOM 1091 C C . ASN A 1 139 ? -11.392 4.186 20.194 1.00 49.78 139 ASN A C 1
ATOM 1093 O O . ASN A 1 139 ? -10.403 4.164 20.937 1.00 49.78 139 ASN A O 1
ATOM 1097 N N . GLN A 1 140 ? -11.933 5.332 19.759 1.00 46.50 140 GLN A N 1
ATOM 1098 C CA . GLN A 1 140 ? -11.582 6.677 20.246 1.00 46.50 140 GLN A CA 1
ATOM 1099 C C . GLN A 1 140 ? -12.669 7.240 21.157 1.00 46.50 140 GLN A C 1
ATOM 1101 O O . GLN A 1 140 ? -12.278 7.940 22.119 1.00 46.50 140 GLN A O 1
#

Sequence (140 aa):
MINQAVAGDADRFKSMLEEVVEAHSLFSRIALNANGVPQLSANNPLHMGIFALFVEYMGDYANAPNLAKVLSVAPLTCKNWIKAHEASGLEIPWTFGKGTNRPHFEVKSWGFYNRECFEPIVPLVRAIVDAWIEHKNDNQ

Organism: NCBI:txid629260

Secondary structure (DSSP, 8-state):
---HHHHHHHHHHHHHHHHHHHH-TTTTTS-B-TTS-B---TT-HHHHHHHHHHHHHHGGG-SHHHHHHHHTS-HHHHHHHHHHHGGGTEE--EEE-TTT--EEE---EEGGG-GGGGGGGHHHHHHHHHHHHHHHHHT-

Foldseek 3Di:
DPPPVVVVLQVVLVVVLVVLCVVPVVVVVFDADPSRHTQADLVDLVSLLLLLLLQALLDLNAALVSSCVLNVHHSVRNVVSQVSCVVQVFDFDFDQDPPPSRTHTHTPDPRPSPNVVCVSVNVSSNSSSVVSVVVVVVVD

Radius of gyration: 15.08 Å; chains: 1; bounding box: 34×38×41 Å